Protein AF-A0ABD5NPW4-F1 (afdb_monomer_lite)

Organism: NCBI:txid1487865

Structure (mmCIF, N/CA/C/O backbone):
data_AF-A0ABD5NPW4-F1
#
_entry.id   AF-A0ABD5NPW4-F1
#
loop_
_atom_site.group_PDB
_atom_site.id
_atom_site.type_symbol
_atom_site.label_atom_id
_atom_site.label_alt_id
_atom_site.label_comp_id
_atom_site.label_asym_id
_atom_site.label_entity_id
_atom_site.label_seq_id
_atom_site.pdbx_PDB_ins_code
_atom_site.Cartn_x
_atom_site.Cartn_y
_atom_site.Cartn_z
_atom_site.occupancy
_atom_site.B_iso_or_equiv
_atom_site.auth_seq_id
_atom_site.auth_comp_id
_atom_site.auth_asym_id
_atom_site.auth_atom_id
_atom_site.pdbx_PDB_model_num
ATOM 1 N N . MET A 1 1 ? -5.660 3.482 0.293 1.00 81.06 1 MET A N 1
ATOM 2 C CA . MET A 1 1 ? -4.263 2.995 0.325 1.00 81.06 1 MET A CA 1
ATOM 3 C C . MET A 1 1 ? -3.471 3.792 1.340 1.00 81.06 1 MET A C 1
ATOM 5 O O . MET A 1 1 ? -3.546 5.018 1.335 1.00 81.06 1 MET A O 1
ATOM 9 N N . LEU A 1 2 ? -2.708 3.104 2.184 1.00 79.31 2 LEU A N 1
ATOM 10 C CA . LEU A 1 2 ? -1.810 3.698 3.168 1.00 79.31 2 LEU A CA 1
ATOM 11 C C . LEU A 1 2 ? -0.354 3.494 2.732 1.00 79.31 2 LEU A C 1
ATOM 13 O O . LEU A 1 2 ? 0.035 2.399 2.349 1.00 79.31 2 LEU A O 1
ATOM 17 N N . THR A 1 3 ? 0.462 4.541 2.804 1.00 79.94 3 THR A N 1
ATOM 18 C CA . THR A 1 3 ? 1.894 4.516 2.458 1.00 79.94 3 THR A CA 1
ATOM 19 C C . THR A 1 3 ? 2.738 4.869 3.680 1.00 79.94 3 THR A C 1
ATOM 21 O O . THR A 1 3 ? 2.371 5.776 4.428 1.00 79.94 3 THR A O 1
ATOM 24 N N . ARG A 1 4 ? 3.883 4.204 3.897 1.00 70.44 4 ARG A N 1
ATOM 25 C CA . ARG A 1 4 ? 4.699 4.388 5.121 1.00 70.44 4 ARG A CA 1
ATOM 26 C C . ARG A 1 4 ? 5.196 5.833 5.312 1.00 70.44 4 ARG A C 1
ATOM 28 O O . ARG A 1 4 ? 5.067 6.421 6.376 1.00 70.44 4 ARG A O 1
ATOM 35 N N . SER A 1 5 ? 5.756 6.463 4.282 1.00 69.06 5 SER A N 1
ATOM 36 C CA . SER A 1 5 ? 6.142 7.886 4.318 1.00 69.06 5 SER A CA 1
ATOM 37 C C . SER A 1 5 ? 6.571 8.352 2.931 1.00 69.06 5 SER A C 1
ATOM 39 O O . SER A 1 5 ? 7.020 7.540 2.126 1.00 69.06 5 SER A O 1
ATOM 41 N N . ARG A 1 6 ? 6.554 9.669 2.679 1.00 61.09 6 ARG A N 1
ATOM 42 C CA . ARG A 1 6 ? 7.176 10.278 1.486 1.00 61.09 6 ARG A CA 1
ATOM 43 C C . ARG A 1 6 ? 8.668 9.960 1.340 1.00 61.09 6 ARG A C 1
ATOM 45 O O . ARG A 1 6 ? 9.179 10.006 0.230 1.00 61.09 6 ARG A O 1
ATOM 52 N N . LYS A 1 7 ? 9.370 9.655 2.440 1.00 63.06 7 LYS A N 1
ATOM 53 C CA . LYS A 1 7 ? 10.774 9.206 2.376 1.00 63.06 7 LYS A CA 1
ATOM 54 C C . LYS A 1 7 ? 10.913 7.799 1.788 1.00 63.06 7 LYS A C 1
ATOM 56 O O . LYS A 1 7 ? 11.943 7.493 1.207 1.00 63.06 7 LYS A O 1
ATOM 61 N N . HIS A 1 8 ? 9.879 6.973 1.934 1.00 69.81 8 HIS A N 1
ATOM 62 C CA . HIS A 1 8 ? 9.889 5.573 1.513 1.00 69.81 8 HIS A CA 1
ATOM 63 C C . HIS A 1 8 ? 9.126 5.344 0.206 1.00 69.81 8 HIS A C 1
ATOM 65 O O . HIS A 1 8 ? 9.408 4.386 -0.509 1.00 69.81 8 HIS A O 1
ATOM 71 N N . VAL A 1 9 ? 8.174 6.223 -0.114 1.00 77.62 9 VAL A N 1
ATOM 72 C CA . VAL A 1 9 ? 7.330 6.139 -1.305 1.00 77.62 9 VAL A CA 1
ATOM 73 C C . VAL A 1 9 ? 7.504 7.413 -2.139 1.00 77.62 9 VAL A C 1
ATOM 75 O O . VAL A 1 9 ? 7.212 8.504 -1.635 1.00 77.62 9 VAL A O 1
ATOM 78 N N . PRO A 1 10 ? 7.960 7.312 -3.404 1.00 83.25 10 PRO A N 1
ATOM 79 C CA . PRO A 1 10 ? 8.157 8.471 -4.270 1.00 83.25 10 PRO A CA 1
ATOM 80 C C . PRO A 1 10 ? 6.879 9.305 -4.423 1.00 83.25 10 PRO A C 1
ATOM 82 O O . PRO A 1 10 ? 5.799 8.769 -4.669 1.00 83.25 10 PRO A O 1
ATOM 85 N N . SER A 1 11 ? 6.994 10.635 -4.352 1.00 84.19 11 SER A N 1
ATOM 86 C CA . SER A 1 11 ? 5.845 11.541 -4.519 1.00 84.19 11 SER A CA 1
ATOM 87 C C . SER A 1 11 ? 5.150 11.372 -5.872 1.00 84.19 11 SER A C 1
ATOM 89 O O . SER A 1 11 ? 3.927 11.435 -5.934 1.00 84.19 11 SER A O 1
ATOM 91 N N . VAL A 1 12 ? 5.914 11.099 -6.934 1.00 87.94 12 VAL A N 1
ATOM 92 C CA . 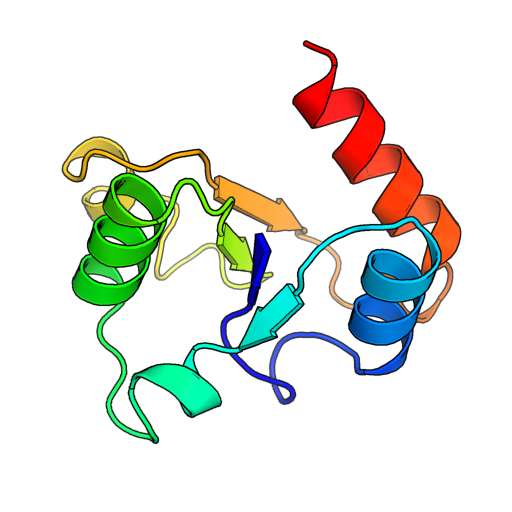VAL A 1 12 ? 5.389 10.821 -8.282 1.00 87.94 12 VAL A CA 1
ATOM 93 C C . VAL A 1 12 ? 4.482 9.594 -8.310 1.00 87.94 12 VAL A C 1
ATOM 95 O O . VAL A 1 12 ? 3.475 9.594 -9.011 1.00 87.94 12 VAL A O 1
ATOM 98 N N . PHE A 1 13 ? 4.784 8.585 -7.494 1.00 86.62 13 PHE A N 1
ATOM 99 C CA . PHE A 1 13 ? 3.971 7.385 -7.392 1.00 86.62 13 PHE A CA 1
ATOM 100 C C . PHE A 1 13 ? 2.682 7.645 -6.606 1.00 86.62 13 PHE A C 1
ATOM 102 O O . PHE A 1 13 ? 1.603 7.257 -7.042 1.00 86.62 13 PHE A O 1
ATOM 109 N N . VAL A 1 14 ? 2.767 8.399 -5.504 1.00 87.44 14 VAL A N 1
ATOM 110 C CA . VAL A 1 14 ? 1.581 8.866 -4.761 1.00 87.44 14 VAL A CA 1
ATOM 111 C C . VAL A 1 14 ? 0.660 9.695 -5.659 1.00 87.44 14 VAL A C 1
ATOM 113 O O . VAL A 1 14 ? -0.557 9.527 -5.615 1.00 87.44 14 VAL A O 1
ATOM 116 N N . THR A 1 15 ? 1.227 10.577 -6.485 1.00 89.62 15 THR A N 1
ATOM 117 C CA . THR A 1 15 ? 0.461 11.353 -7.464 1.00 89.62 15 THR A CA 1
ATOM 118 C C . THR A 1 15 ? -0.200 10.443 -8.490 1.00 89.62 15 THR A C 1
ATOM 120 O O . THR A 1 15 ? -1.387 10.610 -8.738 1.00 89.62 15 THR A O 1
ATOM 123 N N . ALA A 1 16 ? 0.516 9.462 -9.045 1.00 91.00 16 ALA A N 1
ATOM 124 C CA . ALA A 1 16 ? -0.065 8.527 -10.005 1.00 91.00 16 ALA A CA 1
ATOM 125 C C . ALA A 1 16 ? -1.225 7.727 -9.400 1.00 91.00 16 ALA A C 1
ATOM 127 O O . ALA A 1 16 ? -2.289 7.661 -10.005 1.00 91.00 16 ALA A O 1
ATOM 128 N N . LEU A 1 17 ? -1.075 7.201 -8.183 1.00 88.94 17 LEU A N 1
ATOM 129 C CA . LEU A 1 17 ? -2.162 6.520 -7.473 1.00 88.94 17 LEU A CA 1
ATOM 130 C C . LEU A 1 17 ? -3.395 7.422 -7.318 1.00 88.94 17 LEU A C 1
ATOM 132 O O . LEU A 1 17 ? -4.507 7.015 -7.645 1.00 88.94 17 LEU A O 1
ATOM 136 N N . ARG A 1 18 ? -3.202 8.673 -6.885 1.00 90.38 18 ARG A N 1
ATOM 137 C CA . ARG A 1 18 ? -4.300 9.644 -6.748 1.00 90.38 18 ARG A CA 1
ATOM 138 C C . ARG A 1 18 ? -4.962 9.977 -8.082 1.00 90.38 18 ARG A C 1
ATOM 140 O O . ARG A 1 18 ? -6.184 10.059 -8.141 1.00 90.38 18 ARG A O 1
ATOM 147 N N . SER A 1 19 ? -4.178 10.135 -9.146 1.00 92.56 19 SER A N 1
ATOM 148 C CA . SER A 1 19 ? -4.695 10.383 -10.497 1.00 92.56 19 SER A CA 1
ATOM 149 C C . SER A 1 19 ? -5.493 9.204 -11.057 1.00 92.56 19 SER A C 1
ATOM 151 O O . SER A 1 19 ? -6.385 9.426 -11.867 1.00 92.56 19 SER A O 1
ATOM 153 N N . ASN A 1 20 ? -5.219 7.977 -10.606 1.00 90.12 20 ASN A N 1
ATOM 154 C CA . ASN A 1 20 ? -5.990 6.779 -10.955 1.00 90.12 20 ASN A CA 1
ATOM 155 C C . ASN A 1 20 ? -7.175 6.531 -9.996 1.00 90.12 20 ASN A C 1
ATOM 157 O O . ASN A 1 20 ? -7.7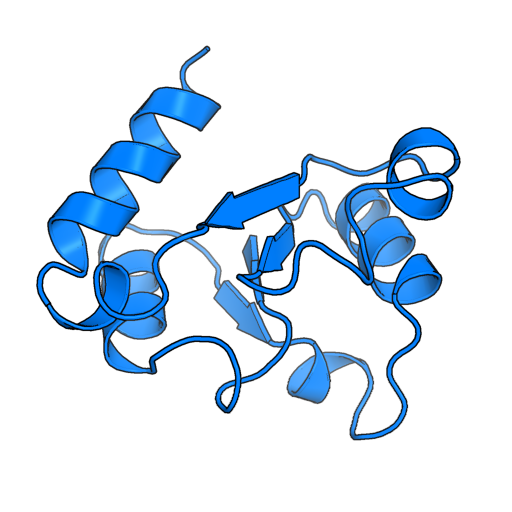74 5.464 -10.005 1.00 90.12 20 ASN A O 1
ATOM 161 N N . GLY A 1 21 ? -7.541 7.514 -9.165 1.00 90.00 21 GLY A N 1
ATOM 162 C CA . GLY A 1 21 ? -8.737 7.456 -8.318 1.00 90.00 21 GLY A CA 1
ATOM 163 C C . GLY A 1 21 ? -8.526 6.838 -6.933 1.00 90.00 21 GLY A C 1
ATO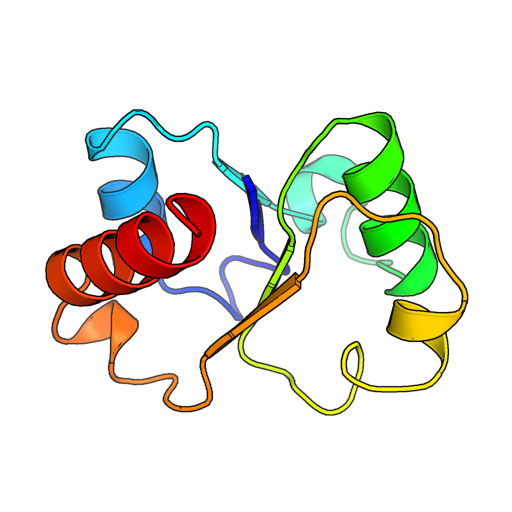M 164 O O . GLY A 1 21 ? -9.479 6.742 -6.161 1.00 90.00 21 GLY A O 1
ATOM 165 N N . TYR A 1 22 ? -7.297 6.471 -6.563 1.00 89.19 22 TYR A N 1
ATOM 166 C CA . TYR A 1 22 ? -7.025 5.930 -5.234 1.00 89.19 22 TYR A CA 1
ATOM 167 C C . TYR A 1 22 ? -6.917 7.025 -4.171 1.00 89.19 22 TYR A C 1
ATOM 169 O O . TYR A 1 22 ? -6.156 7.991 -4.289 1.00 89.19 22 TYR A O 1
ATOM 177 N N . VAL A 1 23 ? -7.601 6.817 -3.045 1.00 88.19 23 VAL A N 1
ATOM 178 C CA . VAL A 1 23 ? -7.367 7.600 -1.827 1.00 88.19 23 VAL A CA 1
ATOM 179 C C . VAL A 1 23 ? -6.041 7.153 -1.217 1.00 88.19 23 VAL A C 1
ATOM 181 O O . VAL A 1 23 ? -5.922 6.024 -0.735 1.00 88.19 23 VAL A O 1
ATOM 184 N N . VAL A 1 24 ? -5.032 8.029 -1.250 1.00 88.12 24 VAL A N 1
ATOM 185 C CA . VAL A 1 24 ? -3.701 7.751 -0.686 1.00 88.12 24 VAL A CA 1
ATOM 186 C C . VAL A 1 24 ? -3.464 8.570 0.574 1.00 88.12 24 VAL A C 1
ATOM 188 O O . VAL A 1 24 ? -3.381 9.804 0.520 1.00 88.12 24 VAL A O 1
ATOM 191 N N . VAL A 1 25 ? -3.277 7.852 1.677 1.00 86.81 25 VAL A N 1
ATOM 192 C CA . VAL A 1 25 ? -2.938 8.364 3.002 1.00 86.81 25 VAL A CA 1
ATOM 193 C C . VAL A 1 25 ? -1.481 8.009 3.302 1.00 86.81 25 VAL A C 1
ATOM 195 O O . VAL A 1 25 ? -0.994 6.942 2.930 1.00 86.81 25 VAL A O 1
ATOM 198 N N . THR A 1 26 ? -0.748 8.909 3.950 1.00 84.19 26 THR A N 1
ATOM 199 C CA . THR A 1 26 ? 0.608 8.626 4.444 1.00 84.19 26 THR A CA 1
ATOM 200 C C . THR A 1 26 ? 0.562 8.399 5.944 1.00 84.19 26 THR A C 1
ATOM 202 O O . THR A 1 26 ? -0.013 9.221 6.651 1.00 84.19 26 THR A O 1
ATOM 205 N N . ALA A 1 27 ? 1.239 7.369 6.433 1.00 79.56 27 ALA A N 1
ATOM 206 C CA . ALA A 1 27 ? 1.318 7.027 7.848 1.00 79.56 27 ALA A CA 1
ATOM 207 C C . ALA A 1 27 ? 1.800 8.193 8.727 1.00 79.56 27 ALA A C 1
ATOM 209 O O . ALA A 1 27 ? 1.184 8.468 9.749 1.00 79.56 27 ALA A O 1
ATOM 210 N N . ASN A 1 28 ? 2.787 8.975 8.279 1.00 76.88 28 ASN A N 1
ATOM 211 C CA . ASN A 1 28 ? 3.231 10.176 9.003 1.00 76.88 28 ASN A CA 1
ATOM 212 C C . ASN A 1 28 ? 2.099 11.219 9.192 1.00 76.88 28 ASN A C 1
ATOM 214 O O . ASN A 1 28 ? 2.016 11.876 10.220 1.00 76.88 28 ASN A O 1
ATOM 218 N N . SER A 1 29 ? 1.152 11.312 8.253 1.00 77.50 29 SER A N 1
ATOM 219 C CA . SER A 1 29 ? -0.005 12.213 8.389 1.00 77.50 29 SER A CA 1
ATOM 220 C C . SER A 1 29 ? -1.048 11.724 9.398 1.00 77.50 29 SER A C 1
ATOM 222 O O . SER A 1 29 ? -1.878 12.525 9.816 1.00 77.50 29 SER A O 1
ATOM 224 N N . VAL A 1 30 ? -1.052 10.432 9.733 1.00 77.25 30 VAL A N 1
ATOM 225 C CA . VAL A 1 30 ? -2.027 9.817 10.651 1.00 77.25 30 VAL A CA 1
ATOM 226 C C . VAL A 1 30 ? -1.426 9.643 12.046 1.00 77.25 30 VAL A C 1
ATOM 228 O O . VAL A 1 30 ? -2.108 9.857 13.041 1.00 77.25 30 VAL A O 1
ATOM 231 N N . PHE A 1 31 ? -0.141 9.296 12.122 1.00 75.12 31 PHE A N 1
ATOM 232 C CA . PHE A 1 31 ? 0.527 8.876 13.355 1.00 75.12 31 PHE A CA 1
ATOM 233 C C . PHE A 1 31 ? 1.751 9.728 13.738 1.00 75.12 31 PHE A C 1
ATOM 235 O O . PHE A 1 31 ? 2.279 9.567 14.834 1.00 75.12 31 PHE A O 1
ATOM 242 N N . GLY A 1 32 ? 2.217 10.641 12.877 1.00 71.31 32 GLY A N 1
ATOM 243 C CA . GLY A 1 32 ? 3.434 11.431 13.112 1.00 71.31 32 GLY A CA 1
ATOM 244 C C . GLY A 1 32 ? 4.736 10.636 12.922 1.00 71.31 32 GLY A C 1
ATOM 245 O O . GLY A 1 32 ? 4.786 9.683 12.145 1.00 71.31 32 GLY A O 1
ATOM 246 N N . GLU A 1 33 ? 5.815 11.043 13.605 1.00 66.25 33 GLU A N 1
ATOM 247 C CA . GLU A 1 33 ? 7.154 10.424 13.483 1.00 66.25 33 GLU A CA 1
ATOM 248 C C . GLU A 1 33 ? 7.311 9.099 14.249 1.00 66.25 33 GLU A C 1
ATOM 250 O O . GLU A 1 33 ? 8.227 8.333 13.960 1.00 66.25 33 GLU A O 1
ATOM 255 N N . GLY A 1 34 ? 6.418 8.803 15.196 1.00 56.41 34 GLY A N 1
ATOM 256 C CA . GLY A 1 34 ? 6.409 7.550 15.949 1.00 56.41 34 GLY A CA 1
ATOM 257 C C . GLY A 1 34 ? 5.405 6.585 15.345 1.00 56.41 34 GLY A C 1
ATOM 258 O O . GLY A 1 34 ? 4.238 6.596 15.731 1.00 56.41 34 GLY A O 1
ATOM 259 N N . THR A 1 35 ? 5.831 5.782 14.373 1.00 64.50 35 THR A N 1
ATOM 260 C CA . THR A 1 35 ? 4.945 4.797 13.750 1.00 64.50 35 THR A CA 1
ATOM 261 C C . THR A 1 35 ? 5.409 3.376 14.013 1.00 64.50 35 THR A C 1
ATOM 263 O O . THR A 1 35 ? 6.543 3.029 13.710 1.00 64.50 35 THR A O 1
ATOM 266 N N . ASP A 1 36 ? 4.510 2.582 14.593 1.00 73.44 36 ASP A N 1
ATOM 267 C CA . ASP A 1 36 ? 4.671 1.151 14.842 1.00 73.44 36 ASP A CA 1
ATOM 268 C C . ASP A 1 36 ? 3.946 0.386 13.731 1.00 73.44 36 ASP A C 1
ATOM 270 O O . ASP A 1 36 ? 2.784 0.683 13.426 1.00 73.44 36 ASP A O 1
ATOM 274 N N . ASP A 1 37 ? 4.629 -0.568 13.103 1.00 74.12 37 ASP A N 1
ATOM 275 C CA . ASP A 1 37 ? 4.111 -1.296 11.946 1.00 74.12 37 ASP A CA 1
ATOM 276 C C . ASP A 1 37 ? 2.833 -2.081 12.268 1.00 74.12 37 ASP A C 1
ATOM 278 O O . ASP A 1 37 ? 1.934 -2.152 11.429 1.00 74.12 37 ASP A O 1
ATOM 282 N N . ARG A 1 38 ? 2.673 -2.568 13.505 1.00 79.00 38 ARG A N 1
ATOM 283 C CA . ARG A 1 38 ? 1.429 -3.217 13.935 1.00 79.00 38 ARG A CA 1
ATOM 284 C C . ARG A 1 38 ? 0.255 -2.247 13.878 1.00 79.00 38 ARG A C 1
ATOM 286 O O . ARG A 1 38 ? -0.785 -2.565 13.315 1.00 79.00 38 ARG A O 1
ATOM 293 N N . ARG A 1 39 ? 0.443 -1.034 14.399 1.00 79.50 39 ARG A N 1
ATOM 294 C CA . ARG A 1 39 ? -0.599 0.002 14.425 1.00 79.50 39 ARG A CA 1
ATOM 295 C C . ARG A 1 39 ? -0.978 0.470 13.019 1.00 79.50 39 ARG A C 1
ATOM 297 O O . ARG A 1 39 ? -2.125 0.836 12.776 1.00 79.50 39 ARG A O 1
ATOM 304 N N . LEU A 1 40 ? -0.018 0.459 12.091 1.00 80.19 40 LEU A N 1
ATOM 305 C CA . LEU A 1 40 ? -0.277 0.734 10.677 1.00 80.19 40 LEU A CA 1
ATOM 306 C C . LEU A 1 40 ? -1.167 -0.325 10.048 1.00 80.19 40 LEU A C 1
ATOM 308 O O . LEU A 1 40 ? -2.103 0.025 9.333 1.00 80.19 40 LEU A O 1
ATOM 312 N N . LEU A 1 41 ? -0.878 -1.594 10.322 1.00 80.88 41 LEU A N 1
ATOM 313 C CA . LEU A 1 41 ? -1.642 -2.713 9.789 1.00 80.88 41 LEU A CA 1
ATOM 314 C C . LEU A 1 41 ? -3.040 -2.800 10.410 1.00 80.88 41 LEU A C 1
ATOM 316 O O . LEU A 1 41 ? -4.002 -2.961 9.666 1.00 80.88 41 LEU A O 1
ATOM 320 N N . GLU A 1 42 ? -3.169 -2.575 11.720 1.00 83.88 42 GLU A N 1
ATOM 321 C CA . GLU A 1 42 ? -4.465 -2.488 12.413 1.00 83.88 42 GLU A CA 1
ATOM 322 C C . GLU A 1 42 ? -5.332 -1.379 11.793 1.00 83.88 42 GLU A C 1
ATOM 324 O O . GLU A 1 42 ? -6.471 -1.615 11.396 1.00 83.88 42 GLU A O 1
ATOM 329 N N . TYR A 1 43 ? -4.765 -0.183 11.593 1.00 84.25 43 TYR A N 1
ATOM 330 C CA . TYR A 1 43 ? -5.471 0.912 10.922 1.00 84.25 43 TYR A CA 1
ATOM 331 C C . TYR A 1 43 ? -5.827 0.584 9.470 1.00 84.25 43 TYR A C 1
ATOM 333 O O . TYR A 1 43 ? -6.884 0.980 8.985 1.00 84.25 43 TYR A O 1
ATOM 341 N N . CYS A 1 44 ? -4.962 -0.137 8.758 1.00 85.00 44 CYS A N 1
ATOM 342 C CA . CYS A 1 44 ? -5.263 -0.622 7.418 1.00 85.00 44 CYS A CA 1
ATOM 343 C C . CYS A 1 44 ? -6.453 -1.588 7.398 1.00 85.00 44 CYS A C 1
ATOM 345 O O . CYS A 1 44 ? -7.273 -1.494 6.486 1.00 85.00 44 CYS A O 1
ATOM 347 N N . GLY A 1 45 ? -6.567 -2.477 8.386 1.00 84.06 45 GLY A N 1
ATOM 348 C CA . GLY A 1 45 ? -7.738 -3.332 8.578 1.00 84.06 45 GLY A CA 1
ATOM 349 C C . GLY A 1 45 ? -8.999 -2.517 8.846 1.00 84.06 45 GLY A C 1
ATOM 350 O O . GLY A 1 45 ? -9.958 -2.597 8.082 1.00 84.06 45 GLY A O 1
ATOM 351 N N . GLU A 1 46 ? -8.970 -1.656 9.864 1.00 84.94 46 GLU A N 1
ATOM 352 C CA . GLU A 1 46 ? -10.131 -0.858 10.281 1.00 84.94 46 GLU A CA 1
ATOM 353 C C . GLU A 1 46 ? -10.615 0.126 9.203 1.00 84.94 46 GLU A C 1
ATOM 355 O O . GLU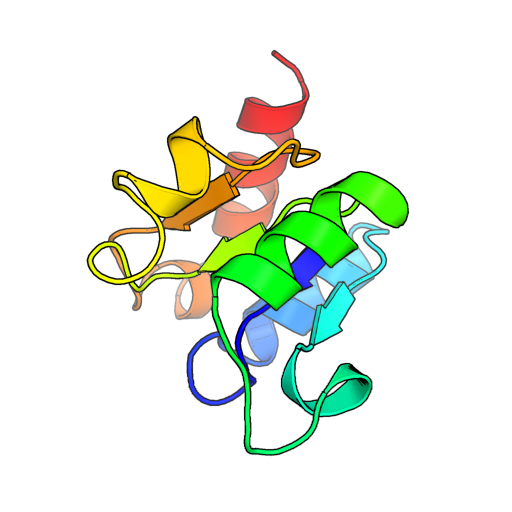 A 1 46 ? -11.817 0.294 8.999 1.00 84.94 46 GLU A O 1
ATOM 360 N N . ALA A 1 47 ? -9.692 0.780 8.493 1.00 84.31 47 ALA A N 1
ATOM 361 C CA . ALA A 1 47 ? -10.008 1.777 7.470 1.00 84.31 47 ALA A CA 1
ATOM 362 C C . ALA A 1 47 ? -10.191 1.182 6.060 1.00 84.31 47 ALA A C 1
ATOM 364 O O . ALA A 1 47 ? -10.431 1.932 5.108 1.00 84.31 47 ALA A O 1
ATOM 365 N N . GLY A 1 48 ? -10.028 -0.136 5.887 1.00 83.25 48 GLY A N 1
ATOM 366 C CA . GLY A 1 48 ? -10.083 -0.781 4.571 1.00 83.25 48 GLY A CA 1
ATOM 367 C C . GLY A 1 48 ? -9.001 -0.263 3.615 1.00 83.25 48 GLY A C 1
ATOM 368 O O . GLY A 1 48 ? -9.247 -0.010 2.433 1.00 83.25 48 GLY A O 1
ATOM 369 N N . HIS A 1 49 ? -7.798 -0.002 4.124 1.00 86.56 49 HIS A N 1
ATOM 370 C CA . HIS A 1 49 ? -6.682 0.512 3.340 1.00 86.56 49 HIS A CA 1
ATOM 371 C C . HIS A 1 49 ? -5.636 -0.565 3.081 1.00 86.56 49 HIS A C 1
ATOM 373 O O . HIS A 1 49 ? -5.086 -1.146 4.000 1.00 86.56 49 HIS A O 1
ATOM 379 N N . VAL A 1 50 ? -5.267 -0.748 1.815 1.00 86.56 50 VAL A N 1
ATOM 380 C CA . VAL A 1 50 ? -4.094 -1.556 1.456 1.00 86.56 50 VAL A CA 1
ATOM 381 C C . VAL A 1 50 ? -2.821 -0.815 1.865 1.00 86.56 50 VAL A C 1
ATOM 383 O O . VAL A 1 50 ? -2.658 0.361 1.505 1.00 86.56 50 VAL A O 1
ATOM 386 N N . PHE A 1 51 ? -1.933 -1.485 2.602 1.00 86.06 51 PHE A N 1
ATOM 387 C CA . PHE A 1 51 ? -0.630 -0.951 2.994 1.00 86.06 51 PHE A CA 1
ATOM 388 C C . PHE A 1 51 ? 0.384 -1.117 1.862 1.00 86.06 51 PHE A C 1
ATOM 390 O O . PHE A 1 51 ? 0.544 -2.209 1.333 1.00 86.06 51 PHE A O 1
ATOM 397 N N . VAL A 1 52 ? 1.088 -0.047 1.496 1.00 84.19 52 VAL A N 1
ATOM 398 C CA . VAL A 1 52 ? 2.073 -0.039 0.408 1.00 84.19 52 VAL A CA 1
ATOM 399 C C . VAL A 1 52 ? 3.440 0.371 0.953 1.00 84.19 52 VAL A C 1
ATOM 401 O O . VAL A 1 52 ? 3.611 1.482 1.473 1.00 84.19 52 VAL A O 1
ATOM 404 N N . THR A 1 53 ? 4.432 -0.511 0.809 1.00 81.44 53 THR A N 1
ATOM 405 C CA . THR A 1 53 ? 5.809 -0.288 1.277 1.00 81.44 53 THR A CA 1
ATOM 406 C C . THR A 1 53 ? 6.846 -0.974 0.381 1.00 81.44 53 THR A C 1
ATOM 408 O O . THR A 1 53 ? 6.517 -1.885 -0.371 1.00 81.44 53 THR A O 1
ATOM 411 N N . HIS A 1 54 ? 8.106 -0.543 0.462 1.00 78.81 54 HIS A N 1
ATOM 412 C CA . HIS A 1 54 ? 9.247 -1.281 -0.105 1.00 78.81 54 HIS A CA 1
ATOM 413 C C . HIS A 1 54 ? 10.075 -2.002 0.954 1.00 78.81 54 HIS A C 1
ATOM 415 O O . HIS A 1 54 ? 10.973 -2.778 0.630 1.00 78.81 54 HIS A O 1
ATOM 421 N N . ASP A 1 55 ? 9.795 -1.720 2.224 1.00 72.44 55 ASP A N 1
ATOM 422 C CA . ASP A 1 55 ? 10.509 -2.329 3.327 1.00 72.44 55 ASP A CA 1
ATOM 423 C C . ASP A 1 55 ? 9.880 -3.681 3.647 1.00 72.44 55 ASP A C 1
ATOM 425 O O . ASP A 1 55 ? 8.807 -3.767 4.245 1.00 72.44 55 ASP A O 1
ATOM 429 N N . LYS A 1 56 ? 10.531 -4.742 3.171 1.00 65.31 56 LYS A N 1
ATOM 430 C CA . LYS A 1 56 ? 10.086 -6.121 3.376 1.00 65.31 56 LYS A CA 1
ATOM 431 C C . LYS A 1 56 ? 10.319 -6.592 4.814 1.00 65.31 56 LYS A C 1
ATOM 433 O O . LYS A 1 56 ? 9.618 -7.493 5.268 1.00 65.31 56 LYS A O 1
ATOM 438 N N . THR A 1 57 ? 11.297 -6.013 5.507 1.00 58.12 57 THR A N 1
ATOM 439 C CA . THR A 1 57 ? 11.818 -6.552 6.772 1.00 58.12 57 THR A CA 1
ATOM 440 C C . THR A 1 57 ? 10.881 -6.267 7.939 1.00 58.12 57 THR A C 1
ATOM 442 O O . THR A 1 57 ? 10.754 -7.097 8.831 1.00 58.12 57 THR A O 1
ATOM 445 N N . ASP A 1 58 ? 10.182 -5.134 7.886 1.00 61.06 58 ASP A N 1
ATOM 446 C CA . ASP A 1 58 ? 9.362 -4.655 8.999 1.00 61.06 58 ASP A CA 1
ATOM 447 C C . ASP A 1 58 ? 7.905 -5.149 8.975 1.00 61.06 58 ASP A C 1
ATOM 449 O O . ASP A 1 58 ? 7.276 -5.266 10.023 1.00 61.06 58 ASP A O 1
ATOM 453 N N . VAL A 1 59 ? 7.353 -5.486 7.803 1.00 59.62 59 VAL A N 1
ATOM 454 C CA . VAL A 1 59 ? 5.933 -5.891 7.681 1.00 59.62 59 VAL A CA 1
ATOM 455 C C . VAL A 1 59 ? 5.700 -7.277 7.094 1.00 59.62 59 VAL A C 1
ATOM 457 O O . VAL A 1 59 ? 4.650 -7.862 7.332 1.00 59.62 59 VAL A O 1
ATOM 460 N N . GLY A 1 60 ? 6.653 -7.828 6.338 1.00 55.75 60 GLY A N 1
ATOM 461 C CA . GLY A 1 60 ? 6.467 -9.071 5.580 1.00 55.75 60 GLY A CA 1
ATOM 462 C C . GLY A 1 60 ? 6.606 -10.364 6.393 1.00 55.75 60 GLY A C 1
ATOM 463 O O . GLY A 1 60 ? 6.905 -11.400 5.805 1.00 55.75 60 GLY A O 1
ATOM 464 N N . GLY A 1 61 ? 6.472 -10.305 7.719 1.00 60.28 61 GLY A N 1
ATOM 465 C CA . GLY A 1 61 ? 6.672 -11.436 8.631 1.00 60.28 61 GLY A CA 1
ATOM 466 C C . GLY A 1 61 ? 5.553 -11.571 9.663 1.00 60.28 61 GLY A C 1
ATOM 467 O O . GLY A 1 61 ? 4.394 -11.297 9.373 1.00 60.28 61 GLY A O 1
ATOM 468 N N . ALA A 1 62 ? 5.912 -11.947 10.895 1.00 57.25 62 ALA A N 1
ATOM 469 C CA . ALA A 1 62 ? 4.968 -12.284 11.967 1.00 57.25 62 ALA A CA 1
ATOM 470 C C . ALA A 1 62 ? 3.894 -11.217 12.259 1.00 57.25 62 ALA A C 1
ATOM 472 O O . ALA A 1 62 ? 2.824 -11.567 12.743 1.00 57.25 62 ALA A O 1
ATOM 473 N N . VAL A 1 63 ? 4.153 -9.932 11.983 1.00 62.72 63 VAL A N 1
ATOM 474 C CA . VAL A 1 63 ? 3.184 -8.844 12.217 1.00 62.72 63 VAL A CA 1
ATOM 475 C C . VAL A 1 63 ? 2.086 -8.819 11.147 1.00 62.72 63 VAL A C 1
ATOM 477 O O . VAL A 1 63 ? 0.931 -8.608 11.490 1.00 62.72 63 VAL A O 1
ATOM 480 N N . GLY A 1 64 ? 2.415 -9.085 9.878 1.00 60.78 64 GLY A N 1
ATOM 481 C CA . GLY A 1 64 ? 1.415 -9.206 8.811 1.00 60.78 64 GLY A CA 1
ATOM 482 C C . GLY A 1 64 ? 0.473 -10.384 9.057 1.00 60.78 64 GLY A C 1
ATOM 483 O O . GLY A 1 64 ? -0.737 -10.219 9.063 1.00 60.78 64 GLY A O 1
ATOM 484 N N . ASP A 1 65 ? 1.024 -11.551 9.397 1.00 65.62 65 ASP A N 1
ATOM 485 C CA . ASP A 1 65 ? 0.221 -12.764 9.622 1.00 65.62 65 ASP A CA 1
ATOM 486 C C . ASP A 1 65 ? -0.600 -12.747 10.928 1.00 65.62 65 ASP A C 1
ATOM 488 O O . ASP A 1 65 ? -1.500 -13.568 11.103 1.00 65.62 65 ASP A O 1
ATOM 492 N N . SER A 1 66 ? -0.289 -11.848 11.871 1.00 66.44 66 SER A N 1
ATOM 493 C CA . SER A 1 66 ? -0.964 -11.767 13.179 1.00 66.44 66 SER A CA 1
ATOM 494 C C . SER A 1 66 ? -1.974 -10.628 13.306 1.00 66.44 66 SER A C 1
ATOM 496 O O . SER A 1 66 ? -2.665 -10.552 14.324 1.00 66.44 66 SER A O 1
ATOM 498 N N . VAL A 1 67 ? -2.081 -9.757 12.299 1.00 75.56 67 VAL A N 1
ATOM 499 C CA . VAL A 1 67 ? -2.955 -8.580 12.321 1.00 75.56 67 VAL A CA 1
ATOM 500 C C . VAL A 1 67 ? -3.953 -8.663 11.178 1.00 75.56 67 VAL A C 1
ATOM 502 O O . VAL A 1 67 ? -3.574 -8.831 10.024 1.00 75.56 67 VAL A O 1
ATOM 505 N N . ASP A 1 68 ? -5.234 -8.492 11.496 1.00 75.25 68 ASP A N 1
ATOM 506 C CA . ASP A 1 68 ? -6.274 -8.402 10.478 1.00 75.25 68 ASP A CA 1
ATOM 507 C C . ASP A 1 68 ? -6.112 -7.091 9.694 1.00 75.25 68 ASP A C 1
ATOM 509 O O . ASP A 1 68 ? -6.219 -5.993 10.246 1.00 75.25 68 ASP A O 1
ATOM 513 N N . HIS A 1 69 ? -5.777 -7.204 8.411 1.00 80.44 69 HIS A N 1
ATOM 514 C CA . HIS A 1 69 ? -5.457 -6.071 7.553 1.00 80.44 69 HIS A CA 1
ATOM 515 C C . HIS A 1 69 ? -6.085 -6.233 6.166 1.00 80.44 69 HIS A C 1
ATOM 517 O O . HIS A 1 69 ? -6.154 -7.330 5.615 1.00 80.44 69 HIS A O 1
ATOM 523 N N . ALA A 1 70 ? -6.451 -5.120 5.525 1.00 81.19 70 ALA A N 1
ATOM 524 C CA . ALA A 1 70 ? -7.078 -5.133 4.198 1.00 81.19 70 ALA A CA 1
ATOM 525 C C . ALA A 1 70 ? -6.135 -5.546 3.042 1.00 81.19 70 ALA A C 1
ATOM 527 O O . ALA A 1 70 ? -6.558 -5.605 1.890 1.00 81.19 70 ALA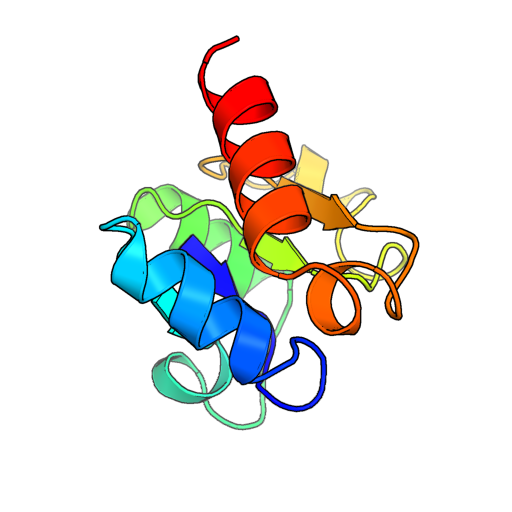 A O 1
ATOM 528 N N . GLY A 1 71 ? -4.855 -5.799 3.332 1.00 82.25 71 GLY A N 1
ATOM 529 C CA . GLY A 1 71 ? -3.857 -6.282 2.380 1.00 82.25 71 GLY A CA 1
ATOM 530 C C . GLY A 1 71 ? -2.549 -5.497 2.445 1.00 82.25 71 GLY A C 1
ATOM 531 O O . GLY A 1 71 ? -2.530 -4.307 2.774 1.00 82.25 71 GLY A O 1
ATOM 532 N N . ILE A 1 72 ? -1.447 -6.165 2.101 1.00 83.62 72 ILE A N 1
ATOM 533 C CA . ILE A 1 72 ? -0.104 -5.580 2.064 1.00 83.62 72 ILE A CA 1
ATOM 534 C C . ILE A 1 72 ? 0.474 -5.751 0.658 1.00 83.62 72 ILE A C 1
ATOM 536 O O . ILE A 1 72 ? 0.586 -6.862 0.147 1.00 83.62 72 ILE A O 1
ATOM 540 N N . VAL A 1 73 ? 0.891 -4.645 0.049 1.00 84.25 73 VAL A N 1
ATOM 541 C CA . VAL A 1 73 ? 1.654 -4.615 -1.198 1.00 84.25 73 VAL A CA 1
ATOM 542 C C . VAL A 1 73 ? 3.086 -4.212 -0.881 1.00 84.25 73 VAL A C 1
ATOM 544 O O . VAL A 1 73 ? 3.359 -3.085 -0.457 1.00 84.25 73 VAL A O 1
ATOM 547 N N . ILE A 1 74 ? 4.009 -5.138 -1.133 1.00 84.12 74 ILE A N 1
ATOM 548 C CA . ILE A 1 74 ? 5.445 -4.914 -0.979 1.00 84.12 74 ILE A CA 1
ATOM 549 C C . ILE A 1 74 ? 6.080 -4.873 -2.366 1.00 84.12 74 ILE A C 1
ATOM 551 O O . ILE A 1 74 ? 6.075 -5.876 -3.078 1.00 84.12 74 ILE A O 1
ATOM 555 N N . TYR A 1 75 ? 6.647 -3.730 -2.752 1.00 81.56 75 TYR A N 1
ATOM 556 C CA . TYR A 1 75 ? 7.427 -3.625 -3.987 1.00 81.56 75 TYR A CA 1
ATOM 557 C C . TYR A 1 75 ? 8.921 -3.728 -3.672 1.00 81.56 75 TYR A C 1
ATOM 559 O O . TYR A 1 75 ? 9.461 -2.961 -2.883 1.00 81.56 75 TYR A O 1
ATOM 567 N N . THR A 1 76 ? 9.606 -4.692 -4.285 1.00 80.31 76 THR A N 1
ATOM 568 C CA . THR A 1 76 ? 11.019 -4.984 -3.985 1.00 80.31 76 THR A CA 1
ATOM 569 C C . THR A 1 76 ? 12.002 -4.085 -4.729 1.00 80.31 76 THR A C 1
ATOM 571 O O . THR A 1 76 ? 13.164 -4.006 -4.342 1.00 80.31 76 THR A O 1
ATOM 574 N N . ASP A 1 77 ? 11.556 -3.418 -5.795 1.00 83.38 77 ASP A N 1
ATOM 575 C CA . ASP A 1 77 ? 12.361 -2.471 -6.564 1.00 83.38 77 ASP A CA 1
ATOM 576 C C . ASP A 1 77 ? 11.921 -1.027 -6.250 1.00 83.38 77 ASP A C 1
ATOM 578 O O . ASP A 1 77 ? 10.870 -0.591 -6.728 1.00 83.38 77 ASP A O 1
ATOM 582 N N . PRO A 1 78 ? 12.699 -0.256 -5.465 1.00 77.62 78 PRO A N 1
ATOM 583 C CA . PRO A 1 78 ? 12.357 1.124 -5.126 1.00 77.62 78 PRO A CA 1
ATOM 584 C C . PRO A 1 78 ? 12.525 2.101 -6.300 1.00 77.62 78 PRO A C 1
ATOM 586 O O . PRO A 1 78 ? 12.002 3.219 -6.246 1.00 77.62 78 PRO A O 1
ATOM 589 N N . VAL A 1 79 ? 13.239 1.712 -7.361 1.00 84.81 79 VAL A N 1
ATOM 590 C CA . VAL A 1 79 ? 13.425 2.526 -8.568 1.00 84.81 79 VAL A CA 1
ATOM 591 C C . VAL A 1 79 ? 12.188 2.448 -9.457 1.00 84.81 79 VAL A C 1
ATOM 593 O O . VAL A 1 79 ? 11.790 3.464 -10.028 1.00 84.81 79 VAL A O 1
ATOM 596 N N . PHE A 1 80 ? 11.535 1.287 -9.532 1.00 85.69 80 PHE A N 1
ATOM 597 C CA . PHE A 1 80 ? 10.411 1.049 -10.440 1.00 85.69 80 PHE A CA 1
ATOM 598 C C . PHE A 1 80 ? 9.246 2.055 -10.301 1.00 85.69 80 PHE A C 1
ATOM 600 O O . PHE A 1 80 ? 8.907 2.681 -11.307 1.00 85.69 80 PHE A O 1
ATOM 607 N N . PRO A 1 81 ? 8.695 2.356 -9.104 1.00 83.69 81 PRO A N 1
ATOM 608 C CA . PRO A 1 81 ? 7.613 3.339 -8.964 1.00 83.69 81 PRO A CA 1
ATOM 609 C C . PRO A 1 81 ? 8.036 4.776 -9.287 1.00 83.69 81 PRO A C 1
ATOM 611 O O . PRO A 1 81 ? 7.192 5.654 -9.459 1.00 83.69 81 PRO A O 1
ATOM 614 N N . ARG A 1 82 ? 9.345 5.047 -9.327 1.00 85.44 82 ARG A N 1
ATOM 615 C CA . ARG A 1 82 ? 9.891 6.341 -9.739 1.00 85.44 82 ARG A CA 1
ATOM 616 C C . ARG A 1 82 ? 10.100 6.408 -11.252 1.00 85.44 82 ARG A C 1
ATOM 618 O O . ARG A 1 82 ? 9.876 7.468 -11.827 1.00 85.44 82 ARG A O 1
ATOM 625 N N . ALA A 1 83 ? 10.554 5.315 -11.862 1.00 89.44 83 ALA A N 1
ATOM 626 C CA . ALA A 1 83 ? 10.844 5.224 -13.289 1.00 89.44 83 ALA A CA 1
ATOM 627 C C . ALA A 1 83 ? 9.571 5.067 -14.137 1.00 89.44 83 ALA A C 1
ATOM 629 O O . ALA A 1 83 ? 9.442 5.737 -15.158 1.00 89.44 83 ALA A O 1
ATOM 630 N N . ASP A 1 84 ? 8.621 4.239 -13.694 1.00 91.06 84 ASP A N 1
ATOM 631 C CA . ASP A 1 84 ? 7.314 4.051 -14.331 1.00 91.06 84 ASP A CA 1
ATOM 632 C C . ASP A 1 84 ? 6.190 4.036 -13.275 1.00 91.06 84 ASP A C 1
ATOM 634 O O . ASP A 1 84 ? 5.690 2.975 -12.885 1.00 91.06 84 ASP A O 1
ATOM 638 N N . PRO A 1 85 ? 5.767 5.216 -12.783 1.00 89.06 85 PRO A N 1
ATOM 639 C CA . PRO A 1 85 ? 4.735 5.302 -11.757 1.00 89.06 85 PRO A CA 1
ATOM 640 C C . PRO A 1 85 ? 3.388 4.743 -12.236 1.00 89.06 85 PRO A C 1
ATOM 642 O O . PRO A 1 85 ? 2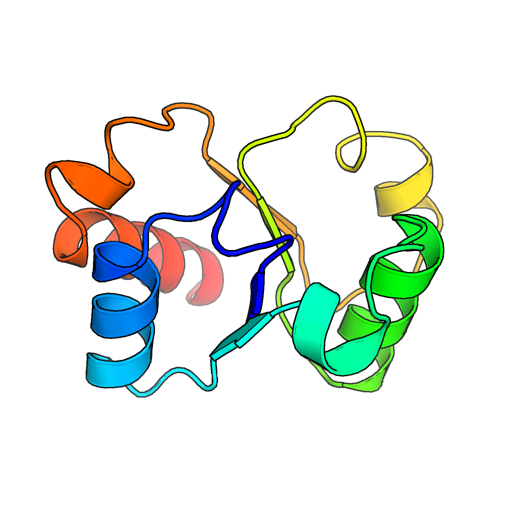.686 4.115 -11.452 1.00 89.06 85 PRO A O 1
ATOM 645 N N . ASN A 1 86 ? 3.031 4.913 -13.514 1.00 89.62 86 ASN A N 1
ATOM 646 C CA . ASN A 1 86 ? 1.776 4.381 -14.059 1.00 89.62 86 ASN A CA 1
ATOM 647 C C . ASN A 1 86 ? 1.837 2.860 -14.246 1.00 89.62 86 ASN A C 1
ATOM 649 O O . ASN A 1 86 ? 0.849 2.171 -14.008 1.00 89.62 86 ASN A O 1
ATOM 653 N N . GLY A 1 87 ? 2.990 2.317 -14.644 1.00 91.31 87 GLY A N 1
ATOM 654 C CA . GLY A 1 87 ? 3.234 0.876 -14.630 1.00 91.31 87 GLY A CA 1
ATOM 655 C C . GLY A 1 87 ? 3.093 0.285 -13.234 1.00 91.31 87 GLY A C 1
ATOM 656 O O . GLY A 1 87 ? 2.423 -0.732 -13.078 1.00 91.31 87 GLY A O 1
ATOM 657 N N . ALA A 1 88 ? 3.634 0.954 -12.215 1.00 89.19 88 ALA A N 1
ATOM 658 C CA . ALA A 1 88 ? 3.479 0.527 -10.830 1.00 89.19 88 ALA A CA 1
ATOM 659 C C . ALA A 1 88 ? 2.015 0.534 -10.362 1.00 89.19 88 ALA A C 1
ATOM 661 O O . ALA A 1 88 ? 1.596 -0.421 -9.710 1.00 89.19 88 ALA A O 1
ATOM 662 N N . VAL A 1 89 ? 1.219 1.545 -10.736 1.00 90.19 89 VAL A N 1
ATOM 663 C CA . VAL A 1 89 ? -0.227 1.552 -10.445 1.00 90.19 89 VAL A CA 1
ATOM 664 C C . VAL A 1 89 ? -0.930 0.374 -11.120 1.00 90.19 89 VAL A C 1
ATOM 666 O O . VAL A 1 89 ? -1.632 -0.367 -10.441 1.00 90.19 89 VAL A O 1
ATOM 669 N N . ARG A 1 90 ? -0.665 0.122 -12.408 1.00 90.25 90 ARG A N 1
ATOM 670 C CA . ARG A 1 90 ? -1.251 -1.021 -13.134 1.00 90.25 90 ARG A CA 1
ATOM 671 C C . ARG A 1 90 ? -0.893 -2.374 -12.526 1.00 90.25 90 ARG A C 1
ATOM 673 O O . ARG A 1 90 ? -1.693 -3.304 -12.565 1.00 90.25 90 ARG A O 1
ATOM 680 N N . SER A 1 91 ? 0.318 -2.514 -11.992 1.00 89.81 91 SER A N 1
ATOM 681 C CA . SER A 1 91 ? 0.709 -3.731 -11.276 1.00 89.81 91 SER A CA 1
ATOM 682 C C . SER A 1 91 ? -0.101 -3.912 -9.995 1.00 89.81 91 SER A C 1
ATOM 684 O O . SER A 1 91 ? -0.479 -5.035 -9.687 1.00 89.81 91 SER A O 1
ATOM 686 N N . ILE A 1 92 ? -0.395 -2.826 -9.273 1.00 87.31 92 ILE A N 1
ATOM 687 C CA . ILE A 1 92 ? -1.261 -2.876 -8.091 1.00 87.31 92 ILE A CA 1
ATOM 688 C C . ILE A 1 92 ? -2.695 -3.226 -8.481 1.00 87.31 92 ILE A C 1
ATOM 690 O O . ILE A 1 92 ? -3.269 -4.117 -7.868 1.00 87.31 92 ILE A O 1
ATOM 694 N N . GLU A 1 93 ? -3.253 -2.575 -9.501 1.00 88.69 93 GLU A N 1
ATOM 695 C CA . GLU A 1 93 ? -4.599 -2.865 -10.016 1.00 88.69 93 GLU A CA 1
ATOM 696 C C . GLU A 1 93 ? -4.767 -4.358 -10.306 1.00 88.69 93 GLU A C 1
ATOM 698 O O . GLU A 1 93 ? -5.652 -4.994 -9.744 1.00 88.69 93 GLU A O 1
ATOM 703 N N . ARG A 1 94 ? -3.819 -4.952 -11.038 1.00 87.00 94 ARG A N 1
ATOM 704 C CA . ARG A 1 94 ? -3.825 -6.390 -11.340 1.00 87.00 94 ARG A CA 1
ATOM 705 C C . ARG A 1 94 ? -3.823 -7.302 -10.119 1.00 87.00 94 ARG A C 1
ATOM 707 O O . ARG A 1 94 ? -4.353 -8.403 -10.201 1.00 87.00 94 ARG A O 1
ATOM 714 N N . ILE A 1 95 ? -3.174 -6.888 -9.031 1.00 84.50 95 ILE A N 1
ATOM 715 C CA . ILE A 1 95 ? -3.131 -7.663 -7.785 1.00 84.50 95 ILE A CA 1
ATOM 716 C C . ILE A 1 95 ? -4.462 -7.544 -7.039 1.00 84.50 95 ILE A C 1
ATOM 718 O O . ILE A 1 95 ? -4.883 -8.504 -6.414 1.00 84.50 95 ILE A O 1
ATOM 722 N N . LEU A 1 96 ? -5.116 -6.381 -7.098 1.00 80.56 96 LEU A N 1
ATOM 723 C CA . LEU A 1 96 ? -6.396 -6.135 -6.426 1.00 80.56 96 LEU A CA 1
ATOM 724 C C . LEU A 1 96 ? -7.602 -6.712 -7.181 1.00 80.56 96 LEU A C 1
ATOM 726 O O . LEU A 1 96 ? -8.663 -6.882 -6.591 1.00 80.56 96 LEU A O 1
ATOM 730 N N . GLU A 1 97 ? -7.458 -6.973 -8.480 1.00 80.56 97 GLU A N 1
ATOM 731 C CA . GLU A 1 97 ? -8.472 -7.615 -9.326 1.00 80.56 97 GLU A CA 1
ATOM 732 C C . GLU A 1 97 ? -8.493 -9.159 -9.209 1.00 80.56 97 GLU A C 1
ATOM 734 O O . GLU A 1 97 ? -9.263 -9.811 -9.918 1.00 80.56 97 GLU A O 1
ATOM 739 N N . HIS A 1 98 ? -7.652 -9.760 -8.360 1.00 55.38 98 HIS A N 1
ATOM 740 C CA . HIS A 1 98 ? -7.605 -11.202 -8.063 1.00 55.38 98 HIS A CA 1
ATOM 741 C C . HIS A 1 98 ? -7.948 -11.481 -6.600 1.00 55.38 98 HIS A C 1
ATOM 743 O O . HIS A 1 98 ? -8.541 -12.557 -6.357 1.00 55.38 98 HIS A O 1
#

Sequence (98 aa):
MLTRSRKHVPSVFVTALRSNGYVVVTANSVFGEGTDDRRLLEYCGEAGHVFVTHDKTDVGGAVGDSVDHAGIVIYTDPVFPRADPNGAVRSIERILEH

InterPro domains:
  IPR041049 Domain of unknown function DUF5615 [PF18480] (8-79)

pLDDT: mean 79.43, std 9.91, range [55.38, 92.56]

Radius of gyration: 12.51 Å; chains: 1; bounding box: 24×25×31 Å

Secondary structure (DSSP, 8-state):
-EES-TTTS-HHHHHHHHHTT---EEHHHHHTT---HHHHHHHHHHTT--EEES-HHHHTTHHHHHS--S-EEE-S-SSHHHH-HHHHHHHHHHHHT-

Foldseek 3Di:
DEEAACVFAPPLLVVLCVVVPDDYHYPCVVPNPDDQQLVVQQCQQVVVHEYEGQDCPRAVDDSVVVHRHNYYDHDVDSCCCVVCSNVVNVVVVVVVVD